Protein AF-A0A6N6RDR5-F1 (afdb_monomer_lite)

Sequence (128 aa):
MSTMNQKSRRFSTEFKAMVVAEYYSSALSMADLGRKYGILGSSTISKWVHKHESREGVSSLNTRTLSATMSGHTTKSKEELLAYIKELERSLELSQDKSIALEHFIRNAEKELGKPLPKKPFTNRSKS

Structure (mmCIF, N/CA/C/O backbone):
data_AF-A0A6N6RDR5-F1
#
_entry.id   AF-A0A6N6RDR5-F1
#
loop_
_atom_site.group_PDB
_atom_site.id
_atom_site.type_symbol
_atom_site.label_atom_id
_atom_site.label_alt_id
_atom_site.label_comp_id
_atom_site.label_asym_id
_atom_site.label_entity_id
_atom_site.label_seq_id
_atom_site.pdbx_PDB_ins_code
_atom_site.Cartn_x
_atom_site.Cartn_y
_atom_site.Cartn_z
_atom_site.occupancy
_atom_site.B_iso_or_equiv
_atom_site.auth_seq_id
_atom_site.auth_comp_id
_atom_site.auth_asym_id
_atom_site.auth_atom_id
_atom_site.pdbx_PDB_model_num
ATOM 1 N N . MET A 1 1 ? 31.763 -18.073 -40.110 1.00 32.88 1 MET A N 1
ATOM 2 C CA . MET A 1 1 ? 30.572 -17.942 -39.242 1.00 32.88 1 MET A CA 1
ATOM 3 C C . MET A 1 1 ? 29.877 -16.637 -39.604 1.00 32.88 1 MET A C 1
ATOM 5 O O . MET A 1 1 ? 30.393 -15.580 -39.273 1.00 32.88 1 MET A O 1
ATOM 9 N N . SER A 1 2 ? 28.796 -16.697 -40.385 1.00 32.50 2 SER A N 1
ATOM 10 C CA . SER A 1 2 ? 28.120 -15.504 -40.914 1.00 32.50 2 SER A CA 1
ATOM 11 C C . SER A 1 2 ? 27.222 -14.874 -39.851 1.00 32.50 2 SER A C 1
ATOM 13 O O . SER A 1 2 ? 26.270 -15.500 -39.386 1.00 32.50 2 SER A O 1
ATOM 15 N N . THR A 1 3 ? 27.512 -13.634 -39.467 1.00 43.97 3 THR A N 1
ATOM 16 C CA . THR A 1 3 ? 26.654 -12.819 -38.606 1.00 43.97 3 THR A CA 1
ATOM 17 C C . THR A 1 3 ? 25.404 -12.420 -39.393 1.00 43.97 3 THR A C 1
ATOM 19 O O . THR A 1 3 ? 25.438 -11.565 -40.276 1.00 43.97 3 THR A O 1
ATOM 22 N N . MET A 1 4 ? 24.283 -13.098 -39.131 1.00 39.16 4 MET A N 1
ATOM 23 C CA . MET A 1 4 ? 23.023 -12.801 -39.810 1.00 39.16 4 MET A CA 1
ATOM 24 C C . MET A 1 4 ? 22.482 -11.432 -39.385 1.00 39.16 4 MET A C 1
ATOM 26 O O . MET A 1 4 ? 22.088 -11.214 -38.242 1.00 39.16 4 MET A O 1
ATOM 30 N N . ASN A 1 5 ? 22.469 -10.535 -40.370 1.00 48.00 5 ASN A N 1
ATOM 31 C CA . ASN A 1 5 ? 21.837 -9.223 -40.420 1.00 48.00 5 ASN A CA 1
ATOM 32 C C . ASN A 1 5 ? 20.482 -9.190 -39.682 1.00 48.00 5 ASN A C 1
ATOM 34 O O . ASN A 1 5 ? 19.480 -9.753 -40.135 1.00 48.00 5 ASN A O 1
ATOM 38 N N . GLN A 1 6 ? 20.460 -8.519 -38.532 1.00 51.69 6 GLN A N 1
ATOM 39 C CA . GLN A 1 6 ? 19.314 -8.436 -37.635 1.00 51.69 6 GLN A CA 1
ATOM 40 C C . GLN A 1 6 ? 18.305 -7.411 -38.179 1.00 51.69 6 GLN A C 1
ATOM 42 O O . GLN A 1 6 ? 18.249 -6.256 -37.762 1.00 51.69 6 GLN A O 1
ATOM 47 N N . LYS A 1 7 ? 17.502 -7.833 -39.163 1.00 46.72 7 LYS A N 1
ATOM 48 C CA . LYS A 1 7 ? 16.415 -7.025 -39.731 1.00 46.72 7 LYS A CA 1
ATOM 49 C C . LYS A 1 7 ? 15.412 -6.693 -38.620 1.00 46.72 7 LYS A C 1
ATOM 51 O O . LYS A 1 7 ? 14.780 -7.593 -38.069 1.00 46.72 7 LYS A O 1
ATOM 56 N N . SER A 1 8 ? 15.280 -5.408 -38.288 1.00 56.34 8 SER A N 1
ATOM 57 C CA . SER A 1 8 ? 14.343 -4.886 -37.284 1.00 56.34 8 SER A CA 1
ATOM 58 C C . SER A 1 8 ? 12.903 -5.298 -37.618 1.00 56.34 8 SER A C 1
ATOM 60 O O . SER A 1 8 ? 12.225 -4.660 -38.425 1.00 56.34 8 SER A O 1
ATOM 62 N N . ARG A 1 9 ? 12.425 -6.399 -37.027 1.00 66.06 9 ARG A N 1
ATOM 63 C CA . ARG A 1 9 ? 11.006 -6.761 -37.069 1.00 66.06 9 ARG A CA 1
ATOM 64 C C . ARG A 1 9 ? 10.266 -5.809 -36.133 1.00 66.06 9 ARG A C 1
ATOM 66 O O . ARG A 1 9 ? 10.477 -5.818 -34.921 1.00 66.06 9 ARG A O 1
ATOM 73 N N . ARG A 1 10 ? 9.417 -4.948 -36.696 1.00 73.88 10 ARG A N 1
ATOM 74 C CA . ARG A 1 10 ? 8.565 -4.048 -35.911 1.00 73.88 10 ARG A CA 1
ATOM 75 C C . ARG A 1 10 ? 7.419 -4.862 -35.315 1.00 73.88 10 ARG A C 1
ATOM 77 O O . ARG A 1 10 ? 6.478 -5.206 -36.014 1.00 73.88 10 ARG A O 1
ATOM 84 N N . PHE A 1 11 ? 7.508 -5.161 -34.026 1.00 81.62 11 PHE A N 1
ATOM 85 C CA . PHE A 1 11 ? 6.405 -5.763 -33.276 1.00 81.62 11 PHE A CA 1
ATOM 86 C C . PHE A 1 11 ? 5.370 -4.696 -32.892 1.00 81.62 11 PHE A C 1
ATOM 88 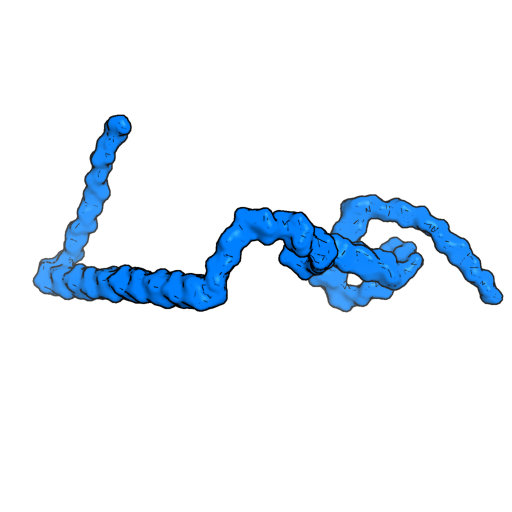O O . PHE A 1 11 ? 5.759 -3.586 -32.491 1.00 81.62 11 PHE A O 1
ATOM 95 N N . SER A 1 12 ? 4.078 -5.027 -32.994 1.00 85.94 12 SER A N 1
ATOM 96 C CA . SER A 1 12 ? 2.989 -4.146 -32.557 1.00 85.94 12 SER A CA 1
ATOM 97 C C . SER A 1 12 ? 2.990 -3.971 -31.036 1.00 85.94 12 SER A C 1
ATOM 99 O O . SER A 1 12 ? 3.679 -4.686 -30.304 1.00 85.94 12 SER A O 1
ATOM 101 N N . THR A 1 13 ? 2.276 -2.965 -30.547 1.00 83.31 13 THR A N 1
ATOM 102 C CA . THR A 1 13 ? 2.161 -2.665 -29.115 1.00 83.31 13 THR A CA 1
ATOM 103 C C . THR A 1 13 ? 1.423 -3.762 -28.359 1.00 83.31 13 THR A C 1
ATOM 105 O O . THR A 1 13 ? 1.866 -4.170 -27.290 1.00 83.31 13 THR A O 1
ATOM 108 N N . GLU A 1 14 ? 0.370 -4.296 -28.963 1.00 86.00 14 GLU A N 1
ATOM 109 C CA . GLU A 1 14 ? -0.508 -5.333 -28.418 1.00 86.00 14 GLU A CA 1
ATOM 110 C C . GLU A 1 14 ? 0.263 -6.643 -28.277 1.00 86.00 14 GLU A C 1
ATOM 112 O O . GLU A 1 14 ? 0.220 -7.295 -27.238 1.00 86.00 14 GLU A O 1
ATOM 117 N N . PHE A 1 15 ? 1.058 -6.986 -29.295 1.00 88.69 15 PHE A N 1
ATOM 118 C CA . PHE A 1 15 ? 1.903 -8.172 -29.262 1.00 88.69 15 PHE A CA 1
ATOM 119 C C . PHE A 1 15 ? 2.960 -8.088 -28.156 1.00 88.69 15 PHE A C 1
ATOM 121 O O . PHE A 1 15 ? 3.176 -9.050 -27.426 1.00 88.69 15 PHE A O 1
ATOM 128 N N . LYS A 1 16 ? 3.598 -6.924 -27.981 1.00 89.38 16 LYS A N 1
ATOM 129 C CA . LYS A 1 16 ? 4.568 -6.721 -26.892 1.00 89.38 16 LYS A CA 1
ATOM 130 C C . LYS A 1 16 ? 3.914 -6.873 -25.522 1.00 89.38 16 LYS A C 1
ATOM 132 O O . LYS A 1 16 ? 4.505 -7.504 -24.655 1.00 89.38 16 LYS A O 1
ATOM 137 N N . ALA A 1 17 ? 2.719 -6.310 -25.339 1.00 87.44 17 ALA A N 1
ATOM 138 C CA . ALA A 1 17 ? 1.975 -6.411 -24.087 1.00 87.44 17 ALA A CA 1
ATOM 139 C C . ALA A 1 17 ? 1.577 -7.863 -23.783 1.00 87.44 17 ALA A C 1
ATOM 141 O O . ALA A 1 17 ? 1.780 -8.317 -22.665 1.00 87.44 17 ALA A O 1
ATOM 142 N N . MET A 1 18 ? 1.112 -8.613 -24.788 1.00 92.00 18 MET A N 1
ATOM 143 C CA . MET A 1 18 ? 0.801 -10.040 -24.659 1.00 92.00 18 MET A CA 1
ATOM 144 C C . MET A 1 18 ? 2.022 -10.851 -24.199 1.00 92.00 18 MET A C 1
ATOM 146 O O . MET A 1 18 ? 1.927 -11.615 -23.244 1.00 92.00 18 MET A O 1
ATOM 150 N N . VAL A 1 19 ? 3.181 -10.650 -24.835 1.00 90.00 19 VAL A N 1
ATOM 151 C CA . VAL A 1 19 ? 4.417 -11.369 -24.481 1.00 90.00 19 VAL A CA 1
ATOM 152 C C . VAL A 1 19 ? 4.884 -11.024 -23.062 1.00 90.00 19 VAL A C 1
ATOM 154 O O . VAL A 1 19 ? 5.360 -11.900 -22.344 1.00 90.00 19 VAL A O 1
ATOM 157 N N . VAL A 1 20 ? 4.746 -9.763 -22.641 1.00 89.69 20 VAL A N 1
ATOM 158 C CA . VAL A 1 20 ? 5.091 -9.338 -21.275 1.00 89.69 20 VAL A CA 1
ATOM 159 C C . VAL A 1 20 ? 4.105 -9.899 -20.246 1.00 89.69 20 VAL A C 1
ATOM 161 O O . VAL A 1 20 ? 4.536 -10.378 -19.204 1.00 89.69 20 VAL A O 1
ATOM 164 N N . ALA A 1 21 ? 2.804 -9.904 -20.537 1.00 90.00 21 ALA A N 1
ATOM 165 C CA . ALA A 1 21 ? 1.804 -10.516 -19.665 1.00 90.00 21 ALA A CA 1
ATOM 166 C C . ALA A 1 21 ? 2.076 -12.015 -19.464 1.00 90.00 21 ALA A C 1
ATOM 168 O O . ALA A 1 21 ? 2.047 -12.502 -18.337 1.00 90.00 21 ALA A O 1
ATOM 169 N N . GLU A 1 22 ? 2.425 -12.730 -20.538 1.00 91.38 22 GLU A N 1
ATOM 170 C CA . GLU A 1 22 ? 2.774 -14.147 -20.448 1.00 91.38 22 GLU A CA 1
ATOM 171 C C . GLU A 1 22 ? 4.058 -14.396 -19.650 1.00 91.38 22 GLU A C 1
ATOM 173 O O . GLU A 1 22 ? 4.157 -15.394 -18.937 1.00 91.38 22 GLU A O 1
ATOM 178 N N . TYR A 1 23 ? 5.032 -13.489 -19.725 1.00 90.94 23 TYR A N 1
ATOM 179 C CA . TYR A 1 23 ? 6.228 -13.559 -18.886 1.00 90.94 23 TYR A CA 1
ATOM 180 C C . TYR A 1 23 ? 5.894 -13.515 -17.390 1.00 90.94 23 TYR A C 1
ATOM 182 O O . TYR A 1 23 ? 6.499 -14.251 -16.620 1.00 90.94 23 TYR A O 1
ATOM 190 N N . TYR A 1 24 ? 4.914 -12.708 -16.976 1.00 88.69 24 TYR A N 1
ATOM 191 C CA . TYR A 1 24 ? 4.485 -12.664 -15.575 1.00 88.69 24 TYR A CA 1
ATOM 192 C C . TYR A 1 24 ? 3.546 -13.813 -15.186 1.00 88.69 24 TYR A C 1
ATOM 194 O O . TYR A 1 24 ? 3.497 -14.183 -14.015 1.00 88.69 24 TYR A O 1
ATOM 202 N N . SER A 1 25 ? 2.796 -14.382 -16.136 1.00 89.62 25 SER A N 1
ATOM 203 C CA . SER A 1 25 ? 1.841 -15.462 -15.854 1.00 89.62 25 SER A CA 1
ATOM 204 C C . SER A 1 25 ? 2.434 -16.870 -15.963 1.00 89.62 25 SER A C 1
ATOM 206 O O . SER A 1 25 ? 1.819 -17.825 -15.494 1.00 89.62 25 SER A O 1
ATOM 208 N N . SER A 1 26 ? 3.579 -17.031 -16.629 1.00 86.75 26 SER A N 1
ATOM 209 C CA . SER A 1 26 ? 4.227 -18.324 -16.864 1.00 86.75 26 SER A CA 1
ATOM 210 C C . SER A 1 26 ? 5.585 -18.409 -16.168 1.00 86.75 26 SER A C 1
ATOM 212 O O . SER A 1 26 ? 6.241 -17.404 -15.929 1.00 86.75 26 SER A O 1
ATOM 214 N N . ALA A 1 27 ? 6.053 -19.626 -15.885 1.00 86.75 27 ALA A N 1
ATOM 215 C CA . ALA A 1 27 ? 7.407 -19.867 -15.375 1.00 86.75 27 ALA A CA 1
ATOM 216 C C . ALA A 1 27 ? 8.472 -19.909 -16.496 1.00 86.75 27 ALA A C 1
ATOM 218 O O . ALA A 1 27 ? 9.547 -20.481 -16.316 1.00 86.75 27 ALA A O 1
ATOM 219 N N . LEU A 1 28 ? 8.164 -19.368 -17.682 1.00 86.25 28 LEU A N 1
ATOM 220 C CA . LEU A 1 28 ? 9.060 -19.390 -18.834 1.00 86.25 28 LEU A CA 1
ATOM 221 C C . LEU A 1 28 ? 10.111 -18.287 -18.721 1.00 86.25 28 LEU A C 1
ATOM 223 O O . LEU A 1 28 ? 9.809 -17.136 -18.408 1.00 86.25 28 LEU A O 1
ATOM 227 N N . SER A 1 29 ? 11.358 -18.612 -19.059 1.00 87.44 29 SER A N 1
ATOM 228 C CA . SER A 1 29 ? 12.390 -17.585 -19.158 1.00 87.44 29 SER A CA 1
ATOM 229 C C . SER A 1 29 ? 12.150 -16.683 -20.376 1.00 87.44 29 SER A C 1
ATOM 231 O O . SER A 1 29 ? 11.521 -17.070 -21.365 1.00 87.44 29 SER A O 1
ATOM 233 N N . MET A 1 30 ? 12.741 -15.485 -20.376 1.00 88.19 30 MET A N 1
ATOM 234 C CA . MET A 1 30 ? 12.725 -14.608 -21.556 1.00 88.19 30 MET A CA 1
ATOM 235 C C . MET A 1 30 ? 13.317 -15.298 -22.801 1.00 88.19 30 MET A C 1
ATOM 237 O O . MET A 1 30 ? 12.913 -15.005 -23.925 1.00 88.19 30 MET A O 1
ATOM 241 N N . ALA A 1 31 ? 14.259 -16.232 -22.619 1.00 85.50 31 ALA A N 1
ATOM 242 C CA . ALA A 1 31 ? 14.824 -17.020 -23.712 1.00 85.50 31 ALA A CA 1
ATOM 243 C C . ALA A 1 31 ? 13.822 -18.047 -24.267 1.00 85.50 31 ALA A C 1
ATOM 245 O O . ALA A 1 31 ? 13.755 -18.233 -25.483 1.00 85.50 31 ALA A O 1
ATOM 246 N N . ASP A 1 32 ? 13.021 -18.674 -23.402 1.00 87.94 32 ASP A N 1
ATOM 247 C CA . ASP A 1 32 ? 11.952 -19.596 -23.804 1.00 87.94 32 ASP A CA 1
ATOM 248 C C . ASP A 1 32 ? 10.847 -18.872 -24.568 1.00 87.94 32 ASP A C 1
ATOM 250 O O . ASP A 1 32 ? 10.443 -19.321 -25.640 1.00 87.94 32 ASP A O 1
ATOM 254 N N . LEU A 1 33 ? 10.429 -17.701 -24.082 1.00 89.31 33 LEU A N 1
ATOM 255 C CA . LEU A 1 33 ? 9.480 -16.838 -24.789 1.00 89.31 33 LEU A CA 1
ATOM 256 C C . LEU A 1 33 ? 10.038 -16.386 -26.141 1.00 89.31 33 LEU A C 1
ATOM 258 O O . LEU A 1 33 ? 9.323 -16.375 -27.142 1.00 89.31 33 LEU A O 1
ATOM 262 N N . GLY A 1 34 ? 11.336 -16.080 -26.202 1.00 87.81 34 GLY A N 1
ATOM 263 C CA . GLY A 1 34 ? 12.014 -15.755 -27.452 1.00 87.81 34 GLY A CA 1
ATOM 264 C C . GLY A 1 34 ? 11.941 -16.890 -28.472 1.00 87.81 34 GLY A C 1
ATOM 265 O O . GLY A 1 34 ? 11.618 -16.648 -29.635 1.00 87.81 34 GLY A O 1
ATOM 266 N N . ARG A 1 35 ? 12.161 -18.137 -28.036 1.00 87.50 35 ARG A N 1
ATOM 267 C CA . ARG A 1 35 ? 12.007 -19.328 -28.885 1.00 87.50 35 ARG A CA 1
ATOM 268 C C . ARG A 1 35 ? 10.558 -19.541 -29.317 1.00 87.50 35 ARG A C 1
ATOM 270 O O . ARG A 1 35 ? 10.316 -19.736 -30.504 1.00 87.50 35 ARG A O 1
ATOM 277 N N . LYS A 1 36 ? 9.608 -19.443 -28.382 1.00 88.19 36 LYS A N 1
ATOM 278 C CA . LYS A 1 36 ? 8.169 -19.631 -28.630 1.00 88.19 36 LYS A CA 1
ATOM 279 C C . LYS A 1 36 ? 7.631 -18.663 -29.685 1.00 88.19 36 LYS A C 1
ATOM 281 O O . LYS A 1 36 ? 6.876 -19.063 -30.563 1.00 88.19 36 LYS A O 1
ATOM 286 N N . TYR A 1 37 ? 8.051 -17.403 -29.619 1.00 87.06 37 TYR A N 1
ATOM 287 C CA . TYR A 1 37 ? 7.557 -16.329 -30.482 1.00 87.06 37 TYR A CA 1
ATOM 288 C C . TYR A 1 37 ? 8.475 -15.995 -31.668 1.00 87.06 37 TYR A C 1
ATOM 290 O O . TYR A 1 37 ? 8.214 -15.041 -32.404 1.00 87.06 37 TYR A O 1
ATOM 298 N N . GLY A 1 38 ? 9.563 -16.748 -31.867 1.00 85.12 38 GLY A N 1
ATOM 299 C CA . GLY A 1 38 ? 10.542 -16.487 -32.929 1.00 85.12 38 GLY A CA 1
ATOM 300 C C . GLY A 1 38 ? 11.247 -15.129 -32.794 1.00 85.12 38 GLY A C 1
ATOM 301 O O . GLY A 1 38 ? 11.641 -14.520 -33.793 1.00 85.12 38 GLY A O 1
ATOM 302 N N . ILE A 1 39 ? 11.380 -14.619 -31.567 1.00 84.69 39 ILE A N 1
ATOM 303 C CA . ILE A 1 39 ? 12.020 -13.338 -31.271 1.00 84.69 39 ILE A CA 1
ATOM 304 C C . ILE A 1 39 ? 13.526 -13.570 -31.140 1.00 84.69 39 ILE A C 1
ATOM 306 O O . ILE A 1 39 ? 14.036 -14.074 -30.139 1.00 84.69 39 ILE A O 1
ATOM 310 N N . LEU A 1 40 ? 14.248 -13.162 -32.180 1.00 72.62 40 LEU A N 1
ATOM 311 C CA . LEU A 1 40 ? 15.703 -13.243 -32.266 1.00 72.62 40 LEU A CA 1
ATOM 312 C C . LEU A 1 40 ? 16.335 -12.128 -31.415 1.00 72.62 40 LEU A C 1
ATOM 314 O O . LEU A 1 40 ? 16.604 -11.023 -31.892 1.00 72.62 40 LEU A O 1
ATOM 318 N N . GLY A 1 41 ? 16.519 -12.407 -30.126 1.00 72.00 41 GLY A N 1
ATOM 319 C CA . GLY A 1 41 ? 17.251 -11.553 -29.191 1.00 72.00 41 GLY A CA 1
ATOM 320 C C . GLY A 1 41 ? 16.670 -11.595 -27.783 1.00 72.00 41 GLY A C 1
ATOM 321 O O . GLY A 1 41 ? 15.616 -11.011 -27.535 1.00 72.00 41 GLY A O 1
ATOM 322 N N . SER A 1 42 ? 17.401 -12.205 -26.848 1.00 66.75 42 SER A N 1
ATOM 323 C CA . SER A 1 42 ? 17.053 -12.243 -25.417 1.00 66.75 42 SER A CA 1
ATOM 324 C C . SER A 1 42 ? 16.871 -10.843 -24.813 1.00 66.75 42 SER A C 1
ATOM 326 O O . SER A 1 42 ? 16.004 -10.627 -23.969 1.00 66.75 42 SER A O 1
ATOM 328 N N . SER A 1 43 ? 17.621 -9.855 -25.312 1.00 80.00 43 SER A N 1
ATOM 329 C CA . SER A 1 43 ? 17.535 -8.456 -24.879 1.00 80.00 43 SER A CA 1
ATOM 330 C C . SER A 1 43 ? 16.269 -7.731 -25.350 1.00 80.00 43 SER A C 1
ATOM 332 O O . SER A 1 43 ? 15.923 -6.685 -24.803 1.00 80.00 43 SER A O 1
ATOM 334 N N . THR A 1 44 ? 15.554 -8.260 -26.346 1.00 86.00 44 THR A N 1
ATOM 335 C CA . THR A 1 44 ? 14.337 -7.636 -26.887 1.00 86.00 44 THR A CA 1
ATOM 336 C C . THR A 1 44 ? 13.180 -7.728 -25.899 1.00 86.00 44 THR A C 1
ATOM 338 O O . THR A 1 44 ? 12.540 -6.717 -25.616 1.00 86.00 44 THR A O 1
ATOM 341 N N . ILE A 1 45 ? 12.949 -8.918 -25.342 1.00 87.25 45 ILE A N 1
ATOM 342 C CA . ILE A 1 45 ? 11.879 -9.155 -24.364 1.00 87.25 45 ILE A CA 1
ATOM 343 C C . ILE A 1 45 ? 12.200 -8.430 -23.056 1.00 87.25 45 ILE A C 1
ATOM 345 O O . ILE A 1 45 ? 11.339 -7.735 -22.526 1.00 87.25 45 ILE A O 1
ATOM 349 N N . SER A 1 46 ? 13.460 -8.470 -22.609 1.00 87.06 46 SER A N 1
ATOM 350 C CA . SER A 1 46 ? 13.923 -7.709 -21.438 1.00 87.06 46 SER A CA 1
ATOM 351 C C . SER A 1 46 ? 13.611 -6.208 -21.551 1.00 87.06 46 SER A C 1
ATOM 353 O O . SER A 1 46 ? 13.076 -5.616 -20.617 1.00 87.06 46 SER A O 1
ATOM 355 N N . LYS A 1 47 ? 13.831 -5.594 -22.725 1.00 87.12 47 LYS A N 1
ATOM 356 C CA . LYS A 1 47 ? 13.460 -4.188 -22.974 1.00 87.12 47 LYS A CA 1
ATOM 357 C C . LYS A 1 47 ? 11.954 -3.939 -22.886 1.00 87.12 47 LYS A C 1
ATOM 359 O O . LYS A 1 47 ? 11.550 -2.841 -22.510 1.00 87.12 47 LYS A O 1
ATOM 364 N N . TRP A 1 48 ? 11.119 -4.899 -23.279 1.00 90.00 48 TRP A N 1
ATOM 365 C CA . TRP A 1 48 ? 9.662 -4.757 -23.194 1.00 90.00 48 TRP A CA 1
ATOM 366 C C . TRP A 1 48 ? 9.170 -4.874 -21.759 1.00 90.00 48 TRP A C 1
ATOM 368 O O . TRP A 1 48 ? 8.377 -4.034 -21.348 1.00 90.00 48 TRP A O 1
ATOM 378 N N . VAL A 1 49 ? 9.699 -5.838 -21.002 1.00 86.62 49 VAL A N 1
ATOM 379 C CA . VAL A 1 49 ? 9.421 -6.012 -19.570 1.00 86.62 49 VAL A CA 1
ATOM 380 C C . VAL A 1 49 ? 9.831 -4.755 -18.805 1.00 86.62 49 VAL A C 1
ATOM 382 O O . VAL A 1 49 ? 8.994 -4.136 -18.164 1.00 86.62 49 VAL A O 1
ATOM 385 N N . HIS A 1 50 ? 11.060 -4.271 -18.992 1.00 85.19 50 HIS A N 1
ATOM 386 C CA . HIS A 1 50 ? 11.531 -3.057 -18.319 1.00 85.19 50 HIS A CA 1
ATOM 387 C C . HIS A 1 50 ? 10.705 -1.811 -18.685 1.00 85.19 50 HIS A C 1
ATOM 389 O O . HIS A 1 50 ? 10.404 -0.967 -17.844 1.00 85.19 50 HIS A O 1
ATOM 395 N N . LYS A 1 51 ? 10.287 -1.691 -19.952 1.00 84.25 51 LYS A N 1
ATOM 396 C CA . LYS A 1 51 ? 9.404 -0.603 -20.393 1.00 84.25 51 LYS A CA 1
ATOM 397 C C . LYS A 1 51 ? 8.001 -0.711 -19.790 1.00 84.25 51 LYS A C 1
ATOM 399 O O . LYS A 1 51 ? 7.365 0.320 -19.590 1.00 84.25 51 LYS A O 1
ATOM 404 N N . HIS A 1 52 ? 7.511 -1.924 -19.556 1.00 81.94 52 HIS A N 1
ATOM 405 C CA . HIS A 1 52 ? 6.239 -2.176 -18.889 1.00 81.94 52 HIS A CA 1
ATOM 406 C C . HIS A 1 52 ? 6.335 -1.844 -17.395 1.00 81.94 52 HIS A C 1
ATOM 408 O O . HIS A 1 52 ? 5.518 -1.083 -16.894 1.00 81.94 52 HIS A O 1
ATOM 414 N N . GLU A 1 53 ? 7.395 -2.280 -16.713 1.00 76.38 53 GLU A N 1
ATOM 415 C CA . GLU A 1 53 ? 7.675 -1.931 -15.312 1.00 76.38 53 GLU A CA 1
ATOM 416 C C . GLU A 1 53 ? 7.853 -0.427 -15.108 1.00 76.38 53 GLU A C 1
ATOM 418 O O . GLU A 1 53 ? 7.365 0.116 -14.131 1.00 76.38 53 GLU A O 1
ATOM 423 N N . SER A 1 54 ? 8.476 0.283 -16.049 1.00 67.56 54 SER A N 1
ATOM 424 C CA . SER A 1 54 ? 8.577 1.748 -16.002 1.00 67.56 54 SER A CA 1
ATOM 425 C C . SER A 1 54 ? 7.239 2.469 -16.231 1.00 67.56 54 SER A C 1
ATOM 427 O O . SER A 1 54 ? 7.155 3.668 -15.964 1.00 67.56 54 SER A O 1
ATOM 429 N N . A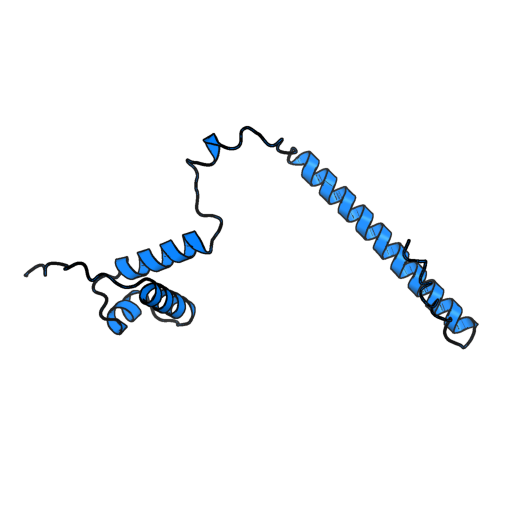RG A 1 55 ? 6.229 1.795 -16.796 1.00 65.56 55 ARG A N 1
ATOM 430 C CA . ARG A 1 55 ? 4.901 2.366 -17.079 1.00 65.56 55 ARG A CA 1
ATOM 431 C C . ARG A 1 55 ? 3.896 2.063 -15.973 1.00 65.56 55 ARG A C 1
ATOM 433 O O . ARG A 1 55 ? 3.157 2.960 -15.592 1.00 65.56 55 ARG A O 1
ATOM 440 N N . GLU A 1 56 ? 3.896 0.830 -15.476 1.00 61.00 56 GLU A N 1
ATOM 441 C CA . GLU A 1 56 ? 3.052 0.372 -14.362 1.00 61.00 56 GLU A CA 1
ATOM 442 C C . GLU A 1 56 ? 3.653 0.769 -13.003 1.00 61.00 56 GLU A C 1
ATOM 444 O O . GLU A 1 56 ? 2.944 1.067 -12.046 1.00 61.00 56 GLU A O 1
ATOM 449 N N . GLY A 1 57 ? 4.983 0.821 -12.920 1.00 51.47 57 GLY A N 1
ATOM 450 C CA . GLY A 1 57 ? 5.726 1.325 -11.779 1.00 51.47 57 GLY A CA 1
ATOM 451 C C . GLY A 1 57 ? 5.893 2.831 -11.884 1.00 51.47 57 GLY A C 1
ATOM 452 O O . GLY A 1 57 ? 6.844 3.335 -12.485 1.00 51.47 57 GLY A O 1
ATOM 453 N N . VAL A 1 58 ? 5.011 3.568 -11.213 1.00 57.22 58 VAL A N 1
ATOM 454 C CA . VAL A 1 58 ? 5.324 4.915 -10.727 1.00 57.22 58 VAL A CA 1
ATOM 455 C C . VAL A 1 58 ? 6.467 4.780 -9.717 1.00 57.22 58 VAL A C 1
ATOM 457 O O . VAL A 1 58 ? 6.215 4.728 -8.525 1.00 57.22 58 VAL A O 1
ATOM 460 N N . SER A 1 59 ? 7.706 4.609 -10.191 1.00 52.38 59 SER A N 1
ATOM 461 C CA . SER A 1 59 ? 8.973 4.799 -9.467 1.00 52.38 59 SER A CA 1
ATOM 462 C C . SER A 1 59 ? 10.111 4.041 -10.166 1.00 52.38 59 SER A C 1
ATOM 464 O O . SER A 1 59 ? 10.687 3.097 -9.631 1.00 52.38 59 SER A O 1
ATOM 466 N N . SER A 1 60 ? 10.508 4.492 -11.354 1.00 46.31 60 SER A N 1
ATOM 467 C CA . SER A 1 60 ? 11.914 4.376 -11.748 1.00 46.31 60 SER A CA 1
ATOM 468 C C . SER A 1 60 ? 12.409 5.731 -12.228 1.00 46.31 60 SER A C 1
ATOM 470 O O . SER A 1 60 ? 12.446 6.052 -13.408 1.00 46.31 60 SER A O 1
ATOM 472 N N . LEU A 1 61 ? 12.744 6.550 -11.234 1.00 46.62 61 LEU A N 1
ATOM 473 C CA . LEU A 1 61 ? 13.906 7.419 -11.291 1.00 46.62 61 LEU A CA 1
ATOM 474 C C . LEU A 1 61 ? 13.952 8.449 -12.440 1.00 46.62 61 LEU A C 1
ATOM 476 O O . LEU A 1 61 ? 14.888 8.486 -13.237 1.00 46.62 61 LEU A O 1
ATOM 480 N N . ASN A 1 62 ? 13.041 9.421 -12.413 1.00 48.34 62 ASN A N 1
ATOM 481 C CA . ASN A 1 62 ? 13.282 10.730 -13.029 1.00 48.34 62 ASN A CA 1
ATOM 482 C C . ASN A 1 62 ? 14.240 11.550 -12.129 1.00 48.34 62 ASN A C 1
ATOM 484 O O . ASN A 1 62 ? 13.915 12.664 -11.719 1.00 48.34 62 ASN A O 1
ATOM 488 N N . THR A 1 63 ? 15.415 11.020 -11.764 1.00 47.12 63 THR A N 1
ATOM 489 C CA . THR A 1 63 ? 16.380 11.740 -10.900 1.00 47.12 63 THR A CA 1
ATOM 490 C C . THR A 1 63 ? 16.828 13.069 -11.490 1.00 47.12 63 THR A C 1
ATOM 492 O O . THR A 1 63 ? 17.252 13.948 -10.749 1.00 47.12 63 THR A O 1
ATOM 495 N N . ARG A 1 64 ? 16.704 13.253 -12.809 1.00 45.38 64 ARG A N 1
ATOM 496 C CA . ARG A 1 64 ? 17.115 14.488 -13.486 1.00 45.38 64 ARG A CA 1
ATOM 497 C C . ARG A 1 64 ? 15.991 15.498 -13.720 1.00 45.38 64 ARG A C 1
ATOM 499 O O . ARG A 1 64 ? 16.284 16.647 -14.020 1.00 45.38 64 ARG A O 1
ATOM 506 N N . THR A 1 65 ? 14.728 15.099 -13.587 1.00 45.75 65 THR A N 1
ATOM 507 C CA . THR A 1 65 ? 13.580 15.979 -13.879 1.00 45.75 65 THR A CA 1
ATOM 508 C C . THR A 1 65 ? 12.889 16.485 -12.614 1.00 45.75 65 THR A C 1
ATOM 510 O O . THR A 1 65 ? 12.312 17.565 -12.644 1.00 45.75 65 THR A O 1
ATOM 513 N N . LEU A 1 66 ? 13.008 15.779 -11.483 1.00 48.47 66 LEU A N 1
ATOM 514 C CA . LEU A 1 66 ? 12.413 16.209 -10.209 1.00 48.47 66 LEU A CA 1
ATOM 515 C C . LEU A 1 66 ? 13.190 17.331 -9.500 1.00 48.47 66 LEU A C 1
ATOM 517 O O . LEU A 1 66 ? 12.591 18.062 -8.716 1.00 48.47 66 LEU A O 1
ATOM 521 N N . SER A 1 67 ? 14.487 17.524 -9.786 1.00 52.31 67 SER A N 1
ATOM 522 C CA . SER A 1 67 ? 15.247 18.625 -9.163 1.00 52.31 67 SER A CA 1
ATOM 523 C C . SER A 1 67 ? 14.898 19.998 -9.746 1.00 52.31 67 SER A C 1
ATOM 525 O O . SER A 1 67 ? 15.195 21.010 -9.122 1.00 52.31 67 SER A O 1
ATOM 527 N N . ALA A 1 68 ? 14.288 20.046 -10.935 1.00 54.75 68 ALA A N 1
ATOM 528 C CA . ALA A 1 68 ? 14.004 21.295 -11.637 1.00 54.75 68 ALA A CA 1
ATOM 529 C C . ALA A 1 68 ? 12.568 21.810 -11.426 1.00 54.75 68 ALA A C 1
ATOM 531 O O . ALA A 1 68 ? 12.311 22.978 -11.698 1.00 54.75 68 ALA A O 1
ATOM 532 N N . THR A 1 69 ? 11.631 20.982 -10.943 1.00 50.19 69 THR A N 1
ATOM 533 C CA . THR A 1 69 ? 10.197 21.345 -10.910 1.00 50.19 69 THR A CA 1
ATOM 534 C C . THR A 1 69 ? 9.540 21.323 -9.529 1.00 50.19 69 THR A C 1
ATOM 536 O O . THR A 1 69 ? 8.367 21.664 -9.435 1.00 50.19 69 THR A O 1
ATOM 539 N N . MET A 1 70 ? 10.253 20.981 -8.448 1.00 48.28 70 MET A N 1
ATOM 540 C CA . MET A 1 70 ? 9.703 20.997 -7.077 1.00 48.28 70 MET A CA 1
ATOM 541 C C . MET A 1 70 ? 10.256 22.141 -6.214 1.00 48.28 70 MET A C 1
ATOM 543 O O . MET A 1 70 ? 10.461 21.994 -5.015 1.00 48.28 70 MET A O 1
ATOM 547 N N . SER A 1 71 ? 10.449 23.314 -6.818 1.00 50.47 71 SER A N 1
ATOM 548 C CA . SER A 1 71 ? 10.526 24.586 -6.093 1.00 50.47 71 SER A CA 1
ATOM 549 C C . SER A 1 71 ? 9.115 25.179 -5.998 1.00 50.47 71 SER A C 1
ATOM 551 O O . SER A 1 71 ? 8.782 26.096 -6.745 1.00 50.47 71 SER A O 1
ATOM 553 N N . GLY A 1 72 ? 8.252 24.625 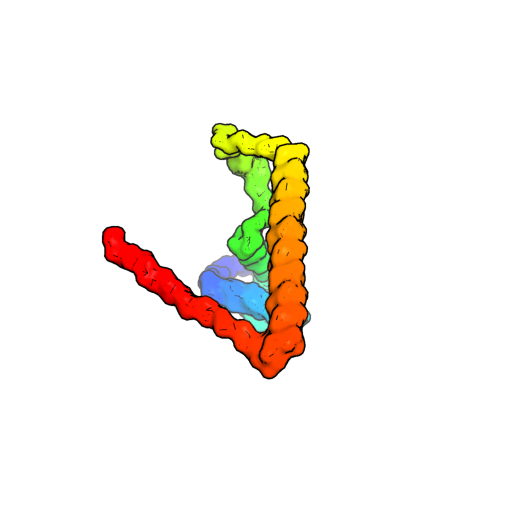-5.138 1.00 48.16 72 GLY A N 1
ATOM 554 C CA . GLY A 1 72 ? 6.885 25.157 -5.015 1.00 48.16 72 GLY A CA 1
ATOM 555 C C . GLY A 1 72 ? 5.913 24.501 -4.035 1.00 48.16 72 GLY A C 1
ATOM 556 O O . GLY A 1 72 ? 4.807 25.010 -3.885 1.00 48.16 72 GLY A O 1
ATOM 557 N N . HIS A 1 73 ? 6.280 23.428 -3.332 1.00 51.28 73 HIS A N 1
ATOM 558 C CA . HIS A 1 73 ? 5.438 22.886 -2.263 1.00 51.28 73 HIS A CA 1
ATOM 559 C C . HIS A 1 73 ? 6.273 22.738 -1.001 1.00 51.28 73 HIS A C 1
ATOM 561 O O . HIS A 1 73 ? 7.298 22.062 -1.005 1.00 51.28 73 HIS A O 1
ATOM 567 N N . THR A 1 74 ? 5.853 23.419 0.061 1.00 55.41 74 THR A N 1
ATOM 568 C CA . THR A 1 74 ? 6.450 23.346 1.390 1.00 55.41 74 THR A CA 1
ATOM 569 C C . THR A 1 74 ? 6.467 21.888 1.836 1.00 55.41 74 THR A C 1
ATOM 571 O O . THR A 1 74 ? 5.443 21.300 2.184 1.00 55.41 74 THR A O 1
ATOM 574 N N . THR A 1 75 ? 7.637 21.259 1.768 1.00 60.69 75 THR A N 1
ATOM 575 C CA . THR A 1 75 ? 7.838 19.933 2.335 1.00 60.69 75 THR A CA 1
ATOM 576 C C . THR A 1 75 ? 7.692 20.091 3.838 1.00 60.69 75 THR A C 1
ATOM 578 O O . THR A 1 75 ? 8.608 20.593 4.489 1.00 60.69 75 THR A O 1
ATOM 581 N N . LYS A 1 76 ? 6.524 19.725 4.379 1.00 64.38 76 LYS A N 1
ATOM 582 C CA . LYS A 1 76 ? 6.360 19.564 5.823 1.00 64.38 76 LYS A CA 1
ATOM 583 C C . LYS A 1 76 ? 7.528 18.734 6.322 1.00 64.38 76 LYS A C 1
ATOM 585 O O . LYS A 1 76 ? 7.837 17.699 5.719 1.00 64.38 76 LYS A O 1
ATOM 590 N N . SER A 1 77 ? 8.205 19.222 7.354 1.00 81.44 77 SER A N 1
ATOM 591 C CA . SER A 1 77 ? 9.389 18.534 7.852 1.00 81.44 77 SER A CA 1
ATOM 592 C C . SER A 1 77 ? 9.012 17.108 8.250 1.00 81.44 77 SER A C 1
ATOM 594 O O . SER A 1 77 ? 7.862 16.832 8.607 1.00 81.44 77 SER A O 1
ATOM 596 N N . LYS A 1 78 ? 9.971 16.184 8.209 1.00 82.62 78 LYS A N 1
ATOM 597 C CA . LYS A 1 78 ? 9.757 14.796 8.647 1.00 82.62 78 LYS A CA 1
ATOM 598 C C . LYS A 1 78 ? 9.101 14.749 10.035 1.00 82.62 78 LYS A C 1
ATOM 600 O O . LYS A 1 78 ? 8.225 13.928 10.285 1.00 82.62 78 LYS A O 1
ATOM 605 N N . GLU A 1 79 ? 9.489 15.674 10.905 1.00 87.25 79 GLU A N 1
ATOM 606 C CA . GLU A 1 79 ? 8.968 15.846 12.257 1.00 87.25 79 GLU A CA 1
ATOM 607 C C . GLU A 1 79 ? 7.489 16.260 12.273 1.00 87.25 79 GLU A C 1
ATOM 609 O O . GLU A 1 79 ? 6.715 15.731 13.067 1.00 87.25 79 GLU A O 1
ATOM 614 N N . GLU A 1 80 ? 7.066 17.152 11.375 1.00 88.44 80 GLU A N 1
ATOM 615 C CA . GLU A 1 80 ? 5.668 17.591 11.271 1.00 88.44 80 GLU A CA 1
ATOM 616 C C . GLU A 1 80 ? 4.758 16.460 10.787 1.00 88.44 80 GLU A C 1
ATOM 618 O O . GLU A 1 80 ? 3.634 16.313 11.266 1.00 88.44 80 GLU A O 1
ATOM 623 N N . LEU A 1 81 ? 5.249 15.630 9.860 1.00 90.00 81 LEU A N 1
ATOM 624 C CA . LEU A 1 81 ? 4.526 14.445 9.399 1.00 90.00 81 LEU A CA 1
ATOM 625 C C . LEU A 1 81 ? 4.356 13.422 10.527 1.00 90.00 81 LEU A C 1
ATOM 627 O O . LEU A 1 81 ? 3.261 12.895 10.706 1.00 90.00 81 LEU A O 1
ATOM 631 N N . LEU A 1 82 ? 5.401 13.183 11.323 1.00 91.50 82 LEU A N 1
ATOM 632 C CA . LEU A 1 82 ? 5.324 12.292 12.484 1.00 91.50 82 LEU A CA 1
ATOM 633 C C . LEU A 1 82 ? 4.356 12.819 13.550 1.00 91.50 82 LEU A C 1
ATOM 635 O O . LEU A 1 82 ? 3.569 12.050 14.100 1.00 91.50 82 LEU A O 1
ATOM 639 N N . ALA A 1 83 ? 4.374 14.127 13.816 1.00 94.19 83 ALA A N 1
ATOM 640 C CA . ALA A 1 83 ? 3.432 14.753 14.738 1.00 94.19 83 ALA A CA 1
ATOM 641 C C . ALA A 1 83 ? 1.983 14.612 14.247 1.00 94.19 83 ALA A C 1
ATOM 643 O O . ALA A 1 83 ? 1.091 14.303 15.036 1.00 94.19 83 ALA A O 1
ATOM 644 N N . 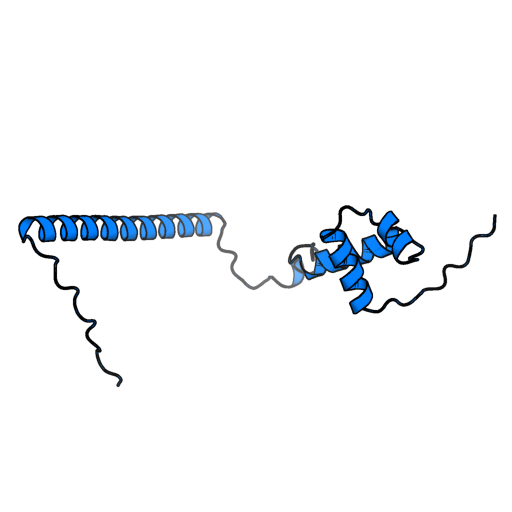TYR A 1 84 ? 1.757 14.780 12.942 1.00 94.44 84 TYR A N 1
ATOM 645 C CA . TYR A 1 84 ? 0.439 14.617 12.338 1.00 94.44 84 TYR A CA 1
ATOM 646 C C . TYR A 1 84 ? -0.070 13.173 12.423 1.00 94.44 84 TYR A C 1
ATOM 648 O O . TYR A 1 84 ? -1.215 12.960 12.813 1.00 94.44 84 TYR A O 1
ATOM 656 N N . ILE A 1 85 ? 0.781 12.183 12.131 1.00 95.62 85 ILE A N 1
ATOM 657 C CA . ILE A 1 85 ? 0.436 10.758 12.271 1.00 95.62 85 ILE A CA 1
ATOM 658 C C . ILE A 1 85 ? 0.031 10.450 13.715 1.00 95.62 85 ILE A C 1
ATOM 660 O O . ILE A 1 85 ? -1.039 9.895 13.943 1.00 95.62 85 ILE A O 1
ATOM 664 N N . LYS A 1 86 ? 0.827 10.900 14.691 1.00 97.00 86 LYS A N 1
ATOM 665 C CA . LYS A 1 86 ? 0.545 10.690 16.116 1.00 97.00 86 LYS A CA 1
ATOM 666 C C . LYS A 1 86 ? -0.789 11.304 16.555 1.00 97.00 86 LYS A C 1
ATOM 668 O O . LYS A 1 86 ? -1.503 10.723 17.369 1.00 97.00 86 LYS A O 1
ATOM 673 N N . GLU A 1 87 ? -1.127 12.488 16.047 1.00 97.00 87 GLU A N 1
ATOM 674 C CA . GLU A 1 87 ? -2.406 13.137 16.359 1.00 97.00 87 GLU A CA 1
ATOM 675 C C . GLU A 1 87 ? -3.597 12.383 15.760 1.00 97.00 87 GLU A C 1
ATOM 677 O O . GLU A 1 87 ? -4.626 12.203 16.417 1.00 97.00 87 GLU A O 1
ATOM 682 N N . LEU A 1 88 ? -3.449 11.909 14.521 1.00 96.50 88 LEU A N 1
ATOM 683 C CA . LEU A 1 88 ? -4.467 11.098 13.863 1.00 96.50 88 LEU A CA 1
ATOM 684 C C . LEU A 1 88 ? -4.697 9.775 14.596 1.00 96.50 88 LEU A C 1
ATOM 686 O O . LEU A 1 88 ? -5.848 9.402 14.810 1.00 96.50 88 LEU A O 1
ATOM 690 N N . GLU A 1 89 ? -3.630 9.097 15.018 1.00 94.38 89 GLU A N 1
ATOM 691 C CA . GLU A 1 89 ? -3.713 7.859 15.799 1.00 94.38 89 GLU A CA 1
ATOM 692 C C . GLU A 1 89 ? -4.462 8.077 17.121 1.00 94.38 89 GLU A C 1
ATOM 694 O O . GLU A 1 89 ? -5.404 7.341 17.410 1.00 94.38 89 GLU A O 1
ATOM 699 N N . ARG A 1 90 ? -4.144 9.146 17.868 1.00 96.56 90 ARG A N 1
ATOM 700 C CA . ARG A 1 90 ? -4.874 9.499 19.102 1.00 96.56 90 ARG A CA 1
ATOM 701 C C . ARG A 1 90 ? -6.354 9.777 18.836 1.00 96.56 90 ARG A C 1
ATOM 703 O O . ARG A 1 90 ? -7.223 9.371 19.606 1.00 96.56 90 ARG A O 1
ATOM 710 N N . SER A 1 91 ? -6.651 10.503 17.760 1.00 94.62 91 SER A N 1
ATOM 711 C CA . SER A 1 91 ? -8.029 10.837 17.388 1.00 94.62 91 SER A CA 1
ATOM 712 C C . SER A 1 91 ? -8.836 9.583 17.044 1.00 94.62 91 SER A C 1
ATOM 714 O O . SER A 1 91 ? -10.008 9.477 17.415 1.00 94.62 91 SER A O 1
ATOM 716 N N . LEU A 1 92 ? -8.204 8.627 16.360 1.00 96.25 92 LEU A N 1
ATOM 717 C CA . LEU A 1 92 ? -8.803 7.344 16.018 1.00 96.25 92 LEU A CA 1
ATOM 718 C C . LEU A 1 92 ? -9.077 6.508 17.270 1.00 96.25 92 LEU A C 1
ATOM 720 O O . LEU A 1 92 ? -10.203 6.044 17.437 1.00 96.25 92 LEU A O 1
ATOM 724 N N . GLU A 1 93 ? -8.091 6.376 18.155 1.00 96.56 93 GLU A N 1
ATOM 725 C CA . GLU A 1 93 ? -8.206 5.646 19.423 1.00 96.56 93 GLU A CA 1
ATOM 726 C C . GLU A 1 93 ? -9.371 6.185 20.263 1.00 96.56 93 GLU A C 1
ATOM 728 O O . GLU A 1 93 ? -10.299 5.455 20.608 1.00 96.56 93 GLU A O 1
ATOM 733 N N . LEU A 1 94 ? -9.422 7.504 20.461 1.00 94.06 94 LEU A N 1
ATOM 734 C CA . LEU A 1 94 ? -10.495 8.154 21.210 1.00 94.06 94 LEU A CA 1
ATOM 735 C C . LEU 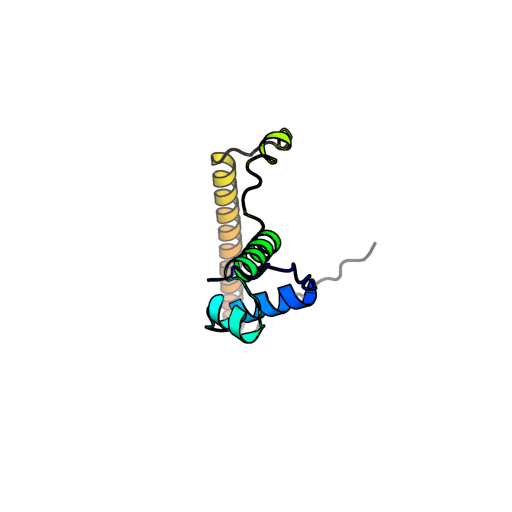A 1 94 ? -11.877 7.954 20.566 1.00 94.06 94 LEU A C 1
ATOM 737 O O . LEU A 1 94 ? -12.891 7.904 21.267 1.00 94.06 94 LEU A O 1
ATOM 741 N N . SER A 1 95 ? -11.951 7.857 19.237 1.00 94.00 95 SER A N 1
ATOM 742 C CA . SER A 1 95 ? -13.201 7.533 18.543 1.00 94.00 95 SER A CA 1
ATOM 743 C C . SER A 1 95 ? -13.609 6.070 18.740 1.00 94.00 95 SER A C 1
ATOM 745 O O . SER A 1 95 ? -14.798 5.789 18.903 1.00 94.00 95 SER A O 1
ATOM 747 N N . GLN A 1 96 ? -12.650 5.144 18.719 1.00 95.56 96 GLN A N 1
ATOM 748 C CA . GLN A 1 96 ? -12.885 3.713 18.914 1.00 95.56 96 GLN A CA 1
ATOM 749 C C . GLN A 1 96 ? -13.330 3.413 20.349 1.00 95.56 96 GLN A C 1
ATOM 751 O O . GLN A 1 96 ? -14.358 2.760 20.534 1.00 95.56 96 GLN A O 1
ATOM 756 N N . ASP A 1 97 ? -12.654 3.980 21.350 1.00 93.62 97 ASP A N 1
ATOM 757 C CA . ASP A 1 97 ? -13.002 3.831 22.768 1.00 93.62 97 ASP A CA 1
ATOM 758 C C . ASP A 1 97 ? -14.429 4.296 23.061 1.00 93.62 97 ASP A C 1
ATOM 760 O O . ASP A 1 97 ? -15.190 3.632 23.771 1.00 93.62 97 ASP A O 1
ATOM 764 N N . LYS A 1 98 ? -14.838 5.421 22.458 1.00 94.69 98 LYS A N 1
ATOM 765 C CA . LYS A 1 98 ? -16.214 5.919 22.563 1.00 94.69 98 LYS A CA 1
ATOM 766 C C . LYS A 1 98 ? -17.223 4.948 21.954 1.00 94.69 98 LYS A C 1
ATOM 768 O O . LYS A 1 98 ? -18.276 4.744 22.553 1.00 94.69 98 LYS A O 1
ATOM 773 N N . SER A 1 99 ? -16.922 4.350 20.797 1.00 94.38 99 SER A N 1
ATOM 774 C CA . SER A 1 99 ? -17.796 3.342 20.177 1.00 94.38 99 SER A CA 1
ATOM 775 C C . SER A 1 99 ? -17.960 2.132 21.090 1.00 94.38 99 SER A C 1
ATOM 777 O O . SER A 1 99 ? -19.084 1.743 21.396 1.00 94.38 99 SER A O 1
ATOM 779 N N . ILE A 1 100 ? -16.849 1.598 21.603 1.00 94.44 100 ILE A N 1
ATOM 780 C CA . ILE A 1 100 ? -16.835 0.422 22.481 1.00 94.44 100 ILE A CA 1
ATOM 781 C C . ILE A 1 100 ? -17.623 0.691 23.766 1.00 94.44 100 ILE A C 1
ATOM 783 O O . ILE A 1 100 ? -18.446 -0.129 24.177 1.00 94.44 100 ILE A O 1
ATOM 787 N N . ALA A 1 101 ? -17.410 1.849 24.394 1.00 94.81 101 ALA A N 1
ATOM 788 C CA . ALA A 1 101 ? -18.139 2.230 25.596 1.00 94.81 101 ALA A CA 1
ATOM 789 C C . ALA A 1 101 ? -19.649 2.315 25.330 1.00 94.81 101 ALA A C 1
ATOM 791 O O . ALA A 1 101 ? -20.439 1.753 26.088 1.00 94.81 101 ALA A O 1
ATOM 792 N N . LEU A 1 102 ? -20.061 2.965 24.234 1.00 91.69 102 LEU A N 1
ATOM 793 C CA . LEU A 1 102 ? -21.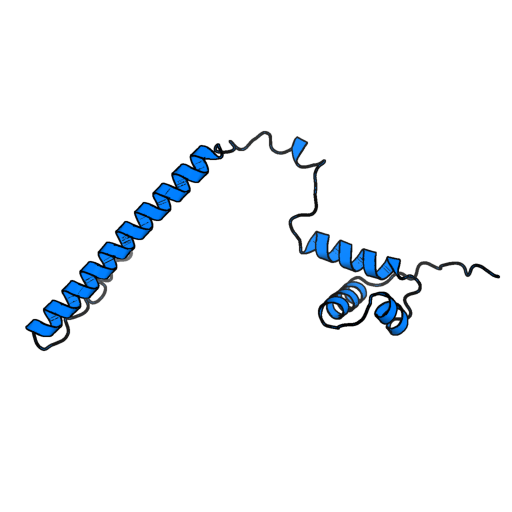471 3.059 23.844 1.00 91.69 102 LEU A CA 1
ATOM 794 C C . LEU A 1 102 ? -22.081 1.686 23.555 1.00 91.69 102 LEU A C 1
ATOM 796 O O . LEU A 1 102 ? -23.186 1.411 24.013 1.00 91.69 102 LEU A O 1
ATOM 800 N N . GLU A 1 103 ? -21.368 0.808 22.853 1.00 92.38 103 GLU A N 1
ATOM 801 C CA . GLU A 1 103 ? -21.805 -0.568 22.605 1.00 92.38 103 GLU A CA 1
ATOM 802 C C . GLU A 1 103 ? -22.009 -1.344 23.908 1.00 92.38 103 GLU A C 1
ATOM 804 O O . GLU A 1 103 ? -23.012 -2.043 24.072 1.00 92.38 103 GLU A O 1
ATOM 809 N N . HIS A 1 104 ? -21.087 -1.196 24.862 1.00 94.12 104 HIS A N 1
ATOM 810 C CA . HIS A 1 104 ? -21.209 -1.806 26.180 1.00 94.12 104 HIS A CA 1
ATOM 811 C C . HIS A 1 104 ? -22.407 -1.244 26.960 1.00 94.12 104 HIS A C 1
ATOM 813 O O . HIS A 1 104 ? -23.174 -2.011 27.544 1.00 94.12 104 HIS A O 1
ATOM 819 N N . PHE A 1 105 ? -22.621 0.075 26.929 1.00 92.25 105 PHE A N 1
ATOM 820 C CA . PHE A 1 105 ? -23.785 0.703 27.557 1.00 92.25 105 PHE A CA 1
ATOM 821 C C . PHE A 1 105 ? -25.103 0.229 26.943 1.00 92.25 105 PHE A C 1
ATOM 823 O O . PHE A 1 105 ? -26.027 -0.093 27.689 1.00 92.25 105 PHE A O 1
ATOM 830 N N . ILE A 1 106 ? -25.185 0.133 25.611 1.00 89.69 106 ILE A N 1
ATOM 831 C CA . ILE A 1 106 ? -26.362 -0.400 24.911 1.00 89.69 106 ILE A CA 1
ATOM 832 C C . ILE A 1 106 ? -26.635 -1.827 25.382 1.00 89.69 106 ILE A C 1
ATOM 834 O O . ILE A 1 106 ? -27.747 -2.121 25.810 1.00 89.69 106 ILE A O 1
ATOM 838 N N . ARG A 1 107 ? -25.615 -2.691 25.389 1.00 88.62 107 ARG A N 1
ATOM 839 C CA . ARG A 1 107 ? -25.752 -4.089 25.815 1.00 88.62 107 ARG A CA 1
ATOM 840 C C . ARG A 1 107 ? -26.262 -4.213 27.251 1.00 88.62 107 ARG A C 1
ATOM 842 O O . ARG A 1 107 ? -27.132 -5.038 27.524 1.00 88.62 107 ARG A O 1
ATOM 849 N N . ASN A 1 108 ? -25.731 -3.403 28.166 1.00 89.62 108 ASN A N 1
ATOM 850 C CA . ASN A 1 108 ? -26.162 -3.416 29.562 1.00 89.62 108 ASN A CA 1
ATOM 851 C C . ASN A 1 108 ? -27.610 -2.943 29.708 1.00 89.62 108 ASN A C 1
ATOM 853 O O . ASN A 1 108 ? -28.396 -3.598 30.387 1.00 89.62 108 ASN A O 1
ATOM 857 N N . ALA A 1 109 ? -27.984 -1.867 29.015 1.00 86.94 109 ALA A N 1
ATOM 858 C CA . ALA A 1 109 ? -29.347 -1.352 29.035 1.00 86.94 109 ALA A CA 1
ATOM 859 C C . ALA A 1 109 ? -30.358 -2.348 28.440 1.00 86.94 109 ALA A C 1
ATOM 861 O O . ALA A 1 109 ? -31.432 -2.543 29.003 1.00 86.94 109 ALA A O 1
ATOM 862 N N . GLU A 1 110 ? -30.018 -3.029 27.342 1.00 84.75 110 GLU A N 1
ATOM 863 C CA . GLU A 1 110 ? -30.867 -4.076 26.755 1.00 84.75 110 GLU A CA 1
ATOM 864 C C . GLU A 1 110 ? -31.062 -5.263 27.705 1.00 84.75 110 GLU A C 1
ATOM 866 O O . GLU A 1 110 ? -32.167 -5.801 27.808 1.00 84.75 110 GLU A O 1
ATOM 871 N N . LYS A 1 111 ? -30.007 -5.646 28.436 1.00 85.75 111 LYS A N 1
ATOM 872 C CA . LYS A 1 111 ? -30.061 -6.712 29.442 1.00 85.75 111 LYS A CA 1
ATOM 873 C C . LYS A 1 111 ? -30.970 -6.347 30.618 1.00 85.75 111 LYS A C 1
ATOM 875 O O . LYS A 1 111 ? -31.753 -7.191 31.040 1.00 85.75 111 LYS A O 1
ATOM 880 N N . GLU A 1 112 ? -30.879 -5.122 31.138 1.00 86.19 112 GLU A N 1
ATOM 881 C CA . GLU A 1 112 ? -31.742 -4.656 32.236 1.00 86.19 112 GLU A CA 1
ATOM 882 C C . GLU A 1 112 ? -33.206 -4.514 31.808 1.00 86.19 112 GLU A C 1
ATOM 884 O O . GLU A 1 112 ? -34.114 -4.846 32.567 1.00 86.19 112 GLU A O 1
ATOM 889 N N . LEU A 1 113 ? -33.449 -4.048 30.581 1.00 81.25 113 LEU A N 1
ATOM 890 C CA . LEU A 1 113 ? -34.796 -3.801 30.071 1.00 81.25 113 LEU A CA 1
ATOM 891 C C . LEU A 1 113 ? -35.505 -5.083 29.594 1.00 81.25 113 LEU A C 1
ATOM 893 O O . LEU A 1 113 ? -36.721 -5.069 29.391 1.00 81.25 113 LEU A O 1
ATOM 897 N N . GLY A 1 114 ? -34.762 -6.173 29.363 1.00 79.31 114 GLY A N 1
ATOM 898 C CA . GLY A 1 114 ? -35.285 -7.444 28.844 1.00 79.31 114 GLY A CA 1
ATOM 899 C C . GLY A 1 114 ? -35.819 -7.367 27.406 1.00 79.31 114 GLY A C 1
ATOM 900 O O . GLY A 1 114 ? -36.467 -8.299 26.933 1.00 79.31 114 GLY A O 1
ATOM 901 N N . LYS A 1 115 ? -35.576 -6.251 26.708 1.00 77.50 115 LYS A N 1
ATOM 902 C CA . LYS A 1 115 ? -35.983 -5.991 25.321 1.00 77.50 115 LYS A CA 1
ATOM 903 C C . LYS A 1 115 ? -34.945 -5.092 24.632 1.00 77.50 115 LYS A C 1
ATOM 905 O O . LYS A 1 115 ? -34.357 -4.244 25.307 1.00 77.50 115 LYS A O 1
ATOM 910 N N . PRO A 1 116 ? -34.728 -5.245 23.312 1.00 76.50 116 PRO A N 1
ATOM 911 C CA . PRO A 1 116 ? -33.755 -4.441 22.577 1.00 76.50 116 PRO A CA 1
ATOM 912 C C . PRO A 1 116 ? -34.138 -2.958 22.576 1.00 76.50 116 PRO A C 1
ATOM 914 O O . PRO A 1 116 ? -35.324 -2.609 22.512 1.00 76.50 116 PRO A O 1
ATOM 917 N N . LEU A 1 117 ? -33.136 -2.077 22.630 1.00 71.00 117 LEU A N 1
ATOM 918 C CA . LEU A 1 117 ? -33.373 -0.637 22.598 1.00 71.00 117 LEU A CA 1
ATOM 919 C C . LEU A 1 117 ? -33.811 -0.217 21.185 1.00 71.00 117 LEU A C 1
ATOM 921 O O . LEU A 1 117 ? -33.223 -0.658 20.192 1.00 71.00 117 LEU A O 1
ATOM 925 N N . PRO A 1 118 ? -34.831 0.650 21.050 1.00 69.81 118 PRO A N 1
ATOM 926 C CA . PRO A 1 118 ? -35.275 1.113 19.744 1.00 69.81 118 PRO A CA 1
ATOM 927 C C . PRO A 1 118 ? -34.153 1.907 19.066 1.00 69.81 118 PRO A C 1
ATOM 929 O O . PRO A 1 118 ? -33.747 2.972 19.538 1.00 69.81 118 PRO A O 1
ATOM 932 N N . LYS A 1 119 ? -33.658 1.405 17.928 1.00 68.19 119 LYS A N 1
ATOM 933 C CA . LYS A 1 119 ? -32.735 2.157 17.070 1.00 68.19 119 LYS A CA 1
ATOM 934 C C . LYS A 1 119 ? -33.474 3.390 16.557 1.00 68.19 119 LYS A C 1
ATOM 936 O O . LYS A 1 119 ? -34.542 3.269 15.961 1.00 68.19 119 LYS A O 1
ATOM 941 N N . LYS A 1 120 ? -32.925 4.577 16.819 1.00 61.06 120 LYS A N 1
ATOM 942 C CA . LYS A 1 120 ? -33.532 5.849 16.412 1.00 61.06 120 LYS A CA 1
ATOM 943 C C . LYS A 1 120 ? -33.760 5.814 14.889 1.00 61.06 120 LYS A C 1
ATOM 945 O O . LYS A 1 120 ? -32.778 5.634 14.166 1.00 61.06 120 LYS A O 1
ATOM 950 N N . PRO A 1 121 ? -34.997 5.957 14.374 1.00 51.25 121 PRO A N 1
ATOM 951 C CA . PRO A 1 121 ? -35.193 6.116 12.941 1.00 51.25 121 PRO A CA 1
ATOM 952 C C . PRO A 1 121 ? -34.493 7.416 12.556 1.00 51.25 121 PRO A C 1
ATOM 954 O O . PRO A 1 121 ? -34.721 8.452 13.185 1.00 51.25 121 PRO A O 1
ATOM 957 N N . PHE A 1 122 ? -33.574 7.350 11.594 1.00 54.12 122 PHE A N 1
ATOM 958 C CA . PHE A 1 122 ? -32.862 8.523 11.103 1.00 54.12 122 PHE A CA 1
ATOM 959 C C . PHE A 1 122 ? -33.877 9.631 10.805 1.00 54.12 122 PHE A C 1
ATOM 961 O O . PHE A 1 122 ? -34.778 9.471 9.983 1.00 54.12 122 PHE A O 1
ATOM 968 N N . THR A 1 123 ? -33.772 10.751 11.518 1.00 56.59 123 THR A N 1
ATOM 969 C CA . THR A 1 123 ? -34.598 11.922 11.252 1.00 56.59 123 THR A CA 1
ATOM 970 C C . THR A 1 123 ? -34.140 12.503 9.920 1.00 56.59 123 THR A C 1
ATOM 972 O O . THR A 1 123 ? -33.093 13.147 9.865 1.00 56.59 123 THR A O 1
ATOM 975 N N . ASN A 1 124 ? -34.906 12.266 8.855 1.00 58.31 124 ASN A N 1
ATOM 976 C CA . ASN A 1 124 ? -34.786 12.984 7.589 1.00 58.31 124 ASN A CA 1
ATOM 977 C C . ASN A 1 124 ? -35.010 14.482 7.856 1.00 58.31 124 ASN A C 1
ATOM 979 O O . ASN A 1 124 ? -36.145 14.952 7.838 1.00 58.31 124 ASN A O 1
ATOM 983 N N . ARG A 1 125 ? -33.948 15.240 8.153 1.00 48.25 125 ARG A N 1
ATOM 984 C CA . ARG A 1 125 ? -34.018 16.705 8.210 1.00 48.25 125 ARG A CA 1
ATOM 985 C C . ARG A 1 125 ? -33.702 17.268 6.830 1.00 48.25 125 ARG A C 1
ATOM 987 O O . ARG A 1 125 ? -32.549 17.429 6.459 1.00 48.25 125 ARG A O 1
ATOM 994 N N . SER A 1 126 ? -34.799 17.474 6.108 1.00 51.72 126 SER A N 1
ATOM 995 C CA . SER A 1 126 ? -35.107 18.556 5.171 1.00 51.72 126 SER A CA 1
ATOM 996 C C . SER A 1 126 ? -34.039 18.968 4.155 1.00 51.72 126 SER A C 1
ATOM 998 O O . SER A 1 126 ? -33.059 19.626 4.487 1.00 51.72 126 SER A O 1
ATOM 1000 N N . LYS A 1 127 ? -34.340 18.696 2.877 1.00 50.59 127 LYS A N 1
ATOM 1001 C CA . LYS A 1 127 ? -33.849 19.502 1.754 1.00 50.59 127 LYS A CA 1
ATOM 1002 C C . LYS A 1 127 ? -34.349 20.938 1.945 1.00 50.59 127 LYS A C 1
ATOM 1004 O O . LYS A 1 127 ? -35.556 21.127 2.103 1.00 50.59 127 LYS A O 1
ATOM 1009 N N . SER A 1 128 ? -33.445 21.908 1.903 1.00 55.25 128 SER A N 1
ATOM 1010 C CA . SER A 1 128 ? -33.746 23.295 1.555 1.00 55.25 128 SER A CA 1
ATOM 1011 C C . SER A 1 128 ? -32.642 23.832 0.668 1.00 55.25 128 SER A C 1
ATOM 1013 O O . SER A 1 128 ? -31.497 23.349 0.813 1.00 55.25 128 SER A O 1
#

Foldseek 3Di:
DDDPDPPDDDDDPVRLVVLLVCVVVDPDQLVRSCVVVVPPDSVVNVVSNVVVCVVVDPDDDPVVPVVVPPPPDPPDPPVNVVVVVVVVVVVVVVVVVVVVVVVVVQVVVCVVVVHHDDDPDPPPPDDD

InterPro domains:
  IPR002514 Transposase IS3/IS911family [PF01527] (6-64)
  IPR009057 Homedomain-like superfamily [SSF46689] (7-90)
  IPR036388 Winged helix-like DNA-binding domain superfamily [G3DSA:1.10.10.10] (2-71)

Radius of gyration: 30.51 Å; chains: 1; bounding box: 67×45×73 Å

pLDDT: mean 75.93, std 18.05, range [32.5, 97.0]

Secondary structure (DSSP, 8-state):
------------HHHHHHHHHHHHHSS--HHHHHHHTT-S-HHHHHHHHHHHHHHH-S-S--TTTHHHH-SSS----HHHHHHHHHHHHHHHHHHHHHHHHHHHHHHHHHHHHTSPPPPPPP------

Organism: NCBI:txid911197